Protein AF-A0A2V8LSC9-F1 (afdb_monomer_lite)

Sequence (154 aa):
MARLSTIGILSLVMTLCAFAAAEAQTFDISSGGQPTITGASGGSVTGSSSLLNDLTVTINFGEISPANTNSIVYVVVPIGIRSTQPYQVTVTRTGPSNANAQALQPADVGFGVNNLQAMGSKSNICTNSSHIFYSPFNNDPSSSVTIGANGRAT

Radius of gyration: 23.72 Å; chains: 1; bounding box: 59×28×78 Å

Foldseek 3Di:
DDDQDPVNVVVVVVVVVVVPDPPDWDKAKAFCAFKDKDLADPKDKGWDGDSVDHTDIDTGSHDPPVVRVRPDMDMDTGMDIDGPDDDDDDDDDDDDADPPPPDDHPLNDDDEDQFFAQDDPPRDDPPPDPPPPPVPHPNYPDPDWDQDPRRGTD

pLDDT: mean 70.32, std 13.95, range [39.75, 94.38]

Structure (mmCIF, N/CA/C/O backbone):
data_AF-A0A2V8LSC9-F1
#
_entry.id   AF-A0A2V8LSC9-F1
#
loop_
_atom_site.group_PDB
_atom_site.id
_atom_site.type_symbol
_atom_site.label_atom_id
_atom_site.label_alt_id
_atom_site.label_comp_id
_atom_site.label_asym_id
_atom_site.label_entity_id
_atom_site.label_seq_id
_atom_site.pdbx_PDB_ins_code
_atom_site.Cartn_x
_atom_site.Cartn_y
_atom_site.Cartn_z
_atom_site.occupancy
_atom_site.B_iso_or_equiv
_atom_site.auth_seq_id
_atom_site.auth_comp_id
_atom_site.auth_asym_id
_atom_site.auth_atom_id
_atom_site.pdbx_PDB_model_num
ATOM 1 N N . MET A 1 1 ? -38.068 -2.861 56.055 1.00 51.94 1 MET A N 1
ATOM 2 C CA . MET A 1 1 ? -37.644 -2.135 54.836 1.00 51.94 1 MET A CA 1
ATOM 3 C C . MET A 1 1 ? -36.491 -1.217 55.207 1.00 51.94 1 MET A C 1
ATOM 5 O O . MET A 1 1 ? -36.716 -0.249 55.923 1.00 51.94 1 MET A O 1
ATOM 9 N N . ALA A 1 2 ? -35.259 -1.552 54.819 1.00 52.94 2 ALA A N 1
ATOM 10 C CA . ALA A 1 2 ? -34.105 -0.696 55.085 1.00 52.94 2 ALA A CA 1
ATOM 11 C C . ALA A 1 2 ? -34.204 0.570 54.217 1.00 52.94 2 ALA A C 1
ATOM 13 O O . ALA A 1 2 ? -34.290 0.474 52.994 1.00 52.94 2 ALA A O 1
ATOM 14 N N . ARG A 1 3 ? -34.246 1.752 54.843 1.00 58.31 3 ARG A N 1
ATOM 15 C CA . ARG A 1 3 ? -34.190 3.035 54.133 1.00 58.31 3 ARG A CA 1
ATOM 16 C C . ARG A 1 3 ? -32.727 3.337 53.823 1.00 58.31 3 ARG A C 1
ATOM 18 O O . ARG A 1 3 ? -31.973 3.676 54.730 1.00 58.31 3 ARG A O 1
ATOM 25 N N . LEU A 1 4 ? -32.324 3.190 52.561 1.00 59.62 4 LEU A N 1
ATOM 26 C CA . LEU A 1 4 ? -31.029 3.689 52.101 1.00 59.62 4 LEU A CA 1
ATOM 27 C C . LEU A 1 4 ? -31.044 5.218 52.203 1.00 59.62 4 LEU A C 1
ATOM 29 O O . LEU A 1 4 ? -31.934 5.868 51.655 1.00 59.62 4 LEU A O 1
ATOM 33 N N . SER A 1 5 ? -30.086 5.790 52.933 1.00 76.69 5 SER A N 1
ATOM 34 C CA . SER A 1 5 ? -29.938 7.242 53.001 1.00 76.69 5 SER A CA 1
ATOM 35 C C . SER A 1 5 ? -29.474 7.783 51.646 1.00 76.69 5 SER A C 1
ATOM 37 O O . SER A 1 5 ? -28.776 7.099 50.894 1.00 76.69 5 SER A O 1
ATOM 39 N N . THR A 1 6 ? -29.822 9.031 51.340 1.00 75.38 6 THR A N 1
ATOM 40 C CA . THR A 1 6 ? -29.419 9.725 50.105 1.00 75.38 6 THR A CA 1
ATOM 41 C C . THR A 1 6 ? -27.898 9.731 49.916 1.00 75.38 6 THR A C 1
ATOM 43 O O . THR A 1 6 ? -27.412 9.636 48.794 1.00 75.38 6 THR A O 1
ATOM 46 N N . ILE A 1 7 ? -27.148 9.761 51.024 1.00 78.44 7 ILE A N 1
ATOM 47 C CA . ILE A 1 7 ? -25.683 9.658 51.045 1.00 78.44 7 ILE A CA 1
ATOM 48 C C . ILE A 1 7 ? -25.231 8.260 50.602 1.00 78.44 7 ILE A C 1
ATOM 50 O O . ILE A 1 7 ? -24.322 8.149 49.788 1.00 78.44 7 ILE A O 1
ATOM 54 N N . GLY A 1 8 ? -25.899 7.197 51.062 1.00 80.25 8 GLY A N 1
ATOM 55 C CA . GLY A 1 8 ? -25.604 5.825 50.638 1.00 80.25 8 GLY A CA 1
ATOM 56 C C . GLY A 1 8 ? -25.863 5.591 49.147 1.00 80.25 8 GLY A C 1
ATOM 57 O O . GLY A 1 8 ? -25.081 4.907 48.491 1.00 80.25 8 GLY A O 1
ATOM 58 N N . ILE A 1 9 ? -26.910 6.210 48.592 1.00 81.19 9 ILE A N 1
ATOM 59 C CA . ILE A 1 9 ? -27.196 6.169 47.149 1.00 81.19 9 ILE A CA 1
ATOM 60 C C . ILE A 1 9 ? -26.109 6.917 46.368 1.00 81.19 9 ILE A C 1
ATOM 62 O O . ILE A 1 9 ? -25.602 6.399 45.378 1.00 81.19 9 ILE A O 1
ATOM 66 N N . LEU A 1 10 ? -25.707 8.106 46.826 1.00 78.62 10 LEU A N 1
ATOM 67 C CA . LEU A 1 10 ? -24.682 8.910 46.158 1.00 78.62 10 LEU A CA 1
ATOM 68 C C . LEU A 1 10 ? -23.310 8.224 46.170 1.00 78.62 10 LEU A C 1
ATOM 70 O O . LEU A 1 10 ? -22.629 8.202 45.146 1.00 78.62 10 LEU A O 1
ATOM 74 N N . SER A 1 11 ? -22.925 7.615 47.295 1.00 76.31 11 SER A N 1
ATOM 75 C CA . SER A 1 11 ? -21.704 6.814 47.387 1.00 76.31 11 SER A CA 1
ATOM 76 C C . SER A 1 11 ? -21.757 5.611 46.446 1.00 76.31 11 SER A C 1
ATOM 78 O O . SER A 1 11 ? -20.791 5.368 45.728 1.00 76.31 11 SER A O 1
ATOM 80 N N . LEU A 1 12 ? -22.887 4.902 46.366 1.00 77.56 12 LEU A N 1
ATOM 81 C CA . LEU A 1 12 ? -23.058 3.775 45.445 1.00 77.56 12 LEU A CA 1
ATOM 82 C C . LEU A 1 12 ? -22.931 4.213 43.975 1.00 77.56 12 LEU A C 1
ATOM 84 O O . LEU A 1 12 ? -22.217 3.569 43.213 1.00 77.56 12 LEU A O 1
ATOM 88 N N . VAL A 1 13 ? -23.553 5.332 43.590 1.00 77.75 13 VAL A N 1
ATOM 89 C CA . VAL A 1 13 ? -23.479 5.890 42.227 1.00 77.75 13 VAL A CA 1
ATOM 90 C C . VAL A 1 13 ? -22.058 6.332 41.878 1.00 77.75 13 VAL A C 1
ATOM 92 O O . VAL A 1 13 ? -21.559 5.970 40.819 1.00 77.75 13 VAL A O 1
ATOM 95 N N . MET A 1 14 ? -21.371 7.046 42.776 1.00 74.31 14 MET A N 1
ATOM 96 C CA . MET A 1 14 ? -19.964 7.433 42.586 1.00 74.31 14 MET A CA 1
ATOM 97 C C . MET A 1 14 ? -19.056 6.209 42.420 1.00 74.31 14 MET A C 1
ATOM 99 O O . MET A 1 14 ? -18.166 6.214 41.572 1.00 74.31 14 MET A O 1
ATOM 103 N N . THR A 1 15 ? -19.307 5.141 43.184 1.00 69.88 15 THR A N 1
ATOM 104 C CA . THR A 1 15 ? -18.518 3.907 43.082 1.00 69.88 15 THR A CA 1
ATOM 105 C C . THR A 1 15 ? -18.820 3.170 41.772 1.00 69.88 15 THR A C 1
ATOM 107 O O . THR A 1 15 ? -17.888 2.756 41.094 1.00 69.88 15 THR A O 1
ATOM 110 N N . LEU A 1 16 ? -20.088 3.078 41.343 1.00 67.19 16 LEU A N 1
ATOM 111 C CA . LEU A 1 16 ? -20.457 2.511 40.035 1.00 67.19 16 LEU A CA 1
ATOM 112 C C . LEU A 1 16 ? -19.868 3.304 38.857 1.00 67.19 16 LEU A C 1
ATOM 114 O O . LEU A 1 16 ? -19.423 2.695 37.889 1.00 67.19 16 LEU A O 1
ATOM 118 N N . CYS A 1 17 ? -19.814 4.636 38.946 1.00 62.66 17 CYS A N 1
ATOM 119 C CA . CYS A 1 17 ? -19.169 5.476 37.936 1.00 62.66 17 CYS A CA 1
ATOM 120 C C . CYS A 1 17 ? -17.645 5.283 37.895 1.00 62.66 17 CYS A C 1
ATOM 122 O O . CYS A 1 17 ? -17.058 5.372 36.822 1.00 62.66 17 CYS A O 1
ATOM 124 N N . ALA A 1 18 ? -16.999 4.972 39.024 1.00 58.72 18 ALA A N 1
ATOM 125 C CA . ALA A 1 18 ? -15.570 4.652 39.069 1.00 58.72 18 ALA A CA 1
ATOM 126 C C . ALA A 1 18 ? -15.237 3.265 38.476 1.00 58.72 18 ALA A C 1
ATOM 128 O O . ALA A 1 18 ? -14.100 3.033 38.070 1.00 58.72 18 ALA A O 1
ATOM 129 N N . PHE A 1 19 ? -16.221 2.360 38.384 1.00 54.84 19 PHE A N 1
ATOM 130 C CA . PHE A 1 19 ? -16.101 1.072 37.685 1.00 54.84 19 PHE A CA 1
ATOM 131 C C . PHE A 1 19 ? -16.420 1.148 36.187 1.00 54.84 19 PHE A C 1
ATOM 133 O O . PHE A 1 19 ? -16.295 0.135 35.496 1.00 54.84 19 PHE A O 1
ATOM 140 N N . ALA A 1 20 ? -16.792 2.321 35.658 1.00 54.91 20 ALA A N 1
ATOM 141 C CA . ALA A 1 20 ? -16.743 2.567 34.223 1.00 54.91 20 ALA A CA 1
ATOM 142 C C . ALA A 1 20 ? -15.265 2.634 33.819 1.00 54.91 20 ALA A C 1
ATOM 144 O O . ALA A 1 20 ? -14.664 3.703 33.732 1.00 54.91 20 ALA A O 1
ATOM 145 N N . ALA A 1 21 ? -14.653 1.459 33.679 1.00 50.22 21 ALA A N 1
ATOM 146 C CA . ALA A 1 21 ? -13.276 1.306 33.267 1.00 50.22 21 ALA A CA 1
ATOM 147 C C . ALA A 1 21 ? -13.081 2.083 31.964 1.00 50.22 21 ALA A C 1
ATOM 149 O O . ALA A 1 21 ? -13.698 1.771 30.945 1.00 50.22 21 ALA A O 1
ATOM 150 N N . ALA A 1 22 ? -12.234 3.109 32.005 1.00 51.94 22 ALA A N 1
ATOM 151 C CA . ALA A 1 22 ? -11.680 3.672 30.792 1.00 51.94 22 ALA A CA 1
ATOM 152 C C . ALA A 1 22 ? -10.939 2.526 30.095 1.00 51.94 22 ALA A C 1
ATOM 154 O O . ALA A 1 22 ? -9.897 2.082 30.582 1.00 51.94 22 ALA A O 1
ATOM 155 N N . GLU A 1 23 ? -11.512 1.977 29.020 1.00 55.75 23 GLU A N 1
ATOM 156 C CA . GLU A 1 23 ? -10.812 0.960 28.242 1.00 55.75 23 GLU A CA 1
ATOM 157 C C . GLU A 1 23 ? -9.476 1.549 27.786 1.00 55.75 23 GLU A C 1
ATOM 159 O O . GLU A 1 23 ? -9.418 2.675 27.280 1.00 55.75 23 GLU A O 1
ATOM 164 N N . ALA A 1 24 ? -8.392 0.799 27.997 1.00 52.81 24 ALA A N 1
ATOM 165 C CA . ALA A 1 24 ? -7.083 1.191 27.509 1.00 52.81 24 ALA A CA 1
ATOM 166 C C . ALA A 1 24 ? -7.184 1.428 25.997 1.00 52.81 24 ALA A C 1
ATOM 168 O O . ALA A 1 24 ? -7.569 0.537 25.234 1.00 52.81 24 ALA A O 1
ATOM 169 N N . GLN A 1 25 ? -6.873 2.656 25.581 1.00 57.97 25 GLN A N 1
ATOM 170 C CA . GLN A 1 25 ? -6.908 3.066 24.185 1.00 57.97 25 GLN A CA 1
ATOM 171 C C . GLN A 1 25 ? -5.921 2.194 23.415 1.00 57.97 25 GLN A C 1
ATOM 173 O O . GLN A 1 25 ? -4.709 2.341 23.544 1.00 57.97 25 GLN A O 1
ATOM 178 N N . THR A 1 26 ? -6.451 1.230 22.668 1.00 63.50 26 THR A N 1
ATOM 179 C CA . THR A 1 26 ? -5.632 0.297 21.903 1.00 63.50 26 THR A CA 1
ATOM 180 C C . THR A 1 26 ? -5.612 0.801 20.475 1.00 63.50 26 THR A C 1
ATOM 182 O O . THR A 1 26 ? -6.593 0.646 19.747 1.00 63.50 26 THR A O 1
ATOM 185 N N . PHE A 1 27 ? -4.504 1.436 20.108 1.00 70.88 27 PHE A N 1
ATOM 186 C CA . PHE A 1 27 ? -4.140 1.693 18.725 1.00 70.88 27 PHE A CA 1
ATOM 187 C C . PHE A 1 27 ? -3.011 0.739 18.347 1.00 70.88 27 PHE A C 1
ATOM 189 O O . PHE A 1 27 ? -2.035 0.608 19.083 1.00 70.88 27 PHE A O 1
ATOM 196 N N . ASP A 1 28 ? -3.171 0.062 17.219 1.00 72.75 28 ASP A N 1
ATOM 197 C CA . ASP A 1 28 ? -2.185 -0.872 16.695 1.00 72.75 28 ASP A CA 1
ATOM 198 C C . ASP A 1 28 ? -2.224 -0.844 15.165 1.00 72.75 28 ASP A C 1
ATOM 200 O O . ASP A 1 28 ? -3.311 -0.850 14.571 1.00 72.75 28 ASP A O 1
ATOM 204 N N . ILE A 1 29 ? -1.044 -0.792 14.547 1.00 76.25 29 ILE A N 1
ATOM 205 C CA . ILE A 1 29 ? -0.852 -0.902 13.102 1.00 76.25 29 ILE A CA 1
ATOM 206 C C . ILE A 1 29 ? 0.075 -2.081 12.854 1.00 76.25 29 ILE A C 1
ATOM 208 O O . ILE A 1 29 ? 1.199 -2.109 13.347 1.00 76.25 29 ILE A O 1
ATOM 212 N N . SER A 1 30 ? -0.372 -3.019 12.030 1.00 78.69 30 SER A N 1
ATOM 213 C CA . SER A 1 30 ? 0.367 -4.247 11.755 1.00 78.69 30 SER A CA 1
ATOM 214 C C . SER A 1 30 ? 0.020 -4.832 10.386 1.00 78.69 30 SER A C 1
ATOM 216 O O . SER A 1 30 ? -0.724 -4.228 9.604 1.00 78.69 30 SER A O 1
ATOM 218 N N . SER A 1 31 ? 0.574 -6.002 10.045 1.00 80.88 31 SER A N 1
ATOM 219 C CA . SER A 1 31 ? 0.231 -6.655 8.778 1.00 80.88 31 SER A CA 1
ATOM 220 C C . SER A 1 31 ? -1.218 -7.139 8.753 1.00 80.88 31 SER A C 1
ATOM 222 O O . SER A 1 31 ? -1.624 -7.957 9.574 1.00 80.88 31 SER A O 1
ATOM 224 N N . GLY A 1 32 ? -1.977 -6.699 7.748 1.00 77.62 32 GLY A N 1
ATOM 225 C CA . GLY A 1 32 ? -3.352 -7.134 7.494 1.00 77.62 32 GLY A CA 1
ATOM 226 C C . GLY A 1 32 ? -3.469 -8.427 6.682 1.00 77.62 32 GLY A C 1
ATOM 227 O O . GLY A 1 32 ? -4.582 -8.826 6.346 1.00 77.62 32 GLY A O 1
ATOM 228 N N . GLY A 1 33 ? -2.351 -9.055 6.307 1.00 80.50 33 GLY A N 1
ATOM 229 C CA . GLY A 1 33 ? -2.332 -10.228 5.434 1.00 80.50 33 GLY A CA 1
ATOM 230 C C . GLY A 1 33 ? -1.158 -10.234 4.457 1.00 80.50 33 GLY A C 1
ATOM 231 O O . GLY A 1 33 ? -0.303 -9.353 4.472 1.00 80.50 33 GLY A O 1
ATOM 232 N N . GLN A 1 34 ? -1.113 -11.252 3.596 1.00 85.38 34 GLN A N 1
ATOM 233 C CA . GLN A 1 34 ? -0.019 -11.406 2.640 1.00 85.38 34 GLN A CA 1
ATOM 234 C C . GLN A 1 34 ? -0.119 -10.355 1.518 1.00 85.38 34 GLN A C 1
ATOM 236 O O . GLN A 1 34 ? -1.189 -10.226 0.917 1.00 85.38 34 GLN A O 1
ATOM 241 N N . PRO A 1 35 ? 0.966 -9.633 1.185 1.00 89.88 35 PRO A N 1
ATOM 242 C CA . PRO A 1 35 ? 0.990 -8.772 0.011 1.00 89.88 35 PRO A CA 1
ATOM 243 C C . PRO A 1 35 ? 0.835 -9.565 -1.291 1.00 89.88 35 PRO A C 1
ATOM 245 O O . PRO A 1 35 ? 1.248 -10.722 -1.388 1.00 89.88 35 PRO A O 1
ATOM 248 N N . THR A 1 36 ? 0.283 -8.916 -2.312 1.00 90.06 36 THR A N 1
ATOM 249 C CA . THR A 1 36 ? 0.098 -9.491 -3.652 1.00 90.06 36 THR A CA 1
ATOM 250 C C . THR A 1 36 ? 0.671 -8.575 -4.722 1.00 90.06 36 THR A C 1
ATOM 252 O O . THR A 1 36 ? 0.625 -7.354 -4.578 1.00 90.06 36 THR A O 1
ATOM 255 N N . ILE A 1 37 ? 1.181 -9.159 -5.806 1.00 90.88 37 ILE A N 1
ATOM 256 C CA . ILE A 1 37 ? 1.749 -8.439 -6.950 1.00 90.88 37 ILE A CA 1
ATOM 257 C C . ILE A 1 37 ? 1.043 -8.862 -8.236 1.00 90.88 37 ILE A C 1
ATOM 259 O O . ILE A 1 37 ? 0.768 -10.044 -8.439 1.00 90.88 37 ILE A O 1
ATOM 263 N N . THR A 1 38 ? 0.754 -7.901 -9.107 1.00 90.31 38 THR A N 1
ATOM 264 C CA . THR A 1 38 ? 0.148 -8.132 -10.425 1.00 90.31 38 THR A CA 1
ATOM 265 C C . THR A 1 38 ? 0.795 -7.234 -11.473 1.00 90.31 38 THR A C 1
ATOM 267 O O . THR A 1 38 ? 1.261 -6.144 -11.150 1.00 90.31 38 THR A O 1
ATOM 270 N N . GLY A 1 39 ? 0.831 -7.682 -12.729 1.00 87.38 39 GLY A N 1
ATOM 271 C CA . GLY A 1 39 ? 1.491 -6.958 -13.825 1.00 87.38 39 GLY A CA 1
ATOM 272 C C . GLY A 1 39 ? 3.017 -7.118 -13.859 1.00 87.38 39 GLY A C 1
ATOM 273 O O . GLY A 1 39 ? 3.665 -6.662 -14.795 1.00 87.38 39 GLY A O 1
ATOM 274 N N . ALA A 1 40 ? 3.608 -7.795 -12.873 1.00 90.00 40 ALA A N 1
ATOM 275 C CA . ALA A 1 40 ? 5.019 -8.161 -12.908 1.00 90.00 40 ALA A CA 1
ATOM 276 C C . ALA A 1 40 ? 5.254 -9.364 -13.832 1.00 90.00 40 ALA A C 1
ATOM 278 O O . ALA A 1 40 ? 4.477 -10.320 -13.830 1.00 90.00 40 ALA A O 1
ATOM 279 N N . SER A 1 41 ? 6.364 -9.346 -14.568 1.00 92.06 41 SER A N 1
ATOM 280 C CA . SER A 1 41 ? 6.847 -10.489 -15.343 1.00 92.06 41 SER A CA 1
ATOM 281 C C . SER A 1 41 ? 8.039 -11.112 -14.616 1.00 92.06 41 SER A C 1
ATOM 283 O O . SER A 1 41 ? 9.075 -10.470 -14.456 1.00 92.06 41 SER A O 1
ATOM 285 N N . GLY A 1 42 ? 7.873 -12.328 -14.085 1.00 90.62 42 GLY A N 1
ATOM 286 C CA . GLY A 1 42 ? 8.895 -12.999 -13.263 1.00 90.62 42 GLY A CA 1
ATOM 287 C C . GLY A 1 42 ? 9.160 -12.349 -11.895 1.00 90.62 42 GLY A C 1
ATOM 288 O O . GLY A 1 42 ? 10.098 -12.742 -11.204 1.00 90.62 42 GLY A O 1
ATOM 289 N N . GLY A 1 43 ? 8.356 -11.357 -11.505 1.00 91.69 43 GLY A N 1
ATOM 290 C CA . GLY A 1 43 ? 8.445 -10.701 -10.204 1.00 91.69 43 GLY A CA 1
ATOM 291 C C . GLY A 1 43 ? 7.767 -11.489 -9.085 1.00 91.69 43 GLY A C 1
ATOM 292 O O . GLY A 1 43 ? 7.029 -12.449 -9.310 1.00 91.69 43 GLY A O 1
ATOM 293 N N . SER A 1 44 ? 8.008 -11.063 -7.853 1.00 94.06 44 SER A N 1
ATOM 294 C CA . SER A 1 44 ? 7.423 -11.647 -6.652 1.00 94.06 44 SER A CA 1
ATOM 295 C C . SER A 1 44 ? 7.258 -10.599 -5.557 1.00 94.06 44 SER A C 1
ATOM 297 O O . SER A 1 44 ? 7.881 -9.538 -5.573 1.00 94.06 44 SER A O 1
ATOM 299 N N . VAL A 1 45 ? 6.400 -10.897 -4.586 1.00 94.38 45 VAL A N 1
ATOM 300 C CA . VAL A 1 45 ? 6.273 -10.088 -3.377 1.00 94.38 45 VAL A CA 1
ATOM 301 C C . VAL A 1 45 ? 6.194 -10.995 -2.163 1.00 94.38 45 VAL A C 1
ATOM 303 O O . VAL A 1 45 ? 5.513 -12.021 -2.175 1.00 94.38 45 VAL A O 1
ATOM 306 N N . THR A 1 46 ? 6.907 -10.621 -1.112 1.00 93.06 46 THR A N 1
ATOM 307 C CA . THR A 1 46 ? 6.899 -11.319 0.169 1.00 93.06 46 THR A CA 1
ATOM 308 C C . THR A 1 46 ? 6.679 -10.329 1.303 1.00 93.06 46 THR A C 1
ATOM 310 O O . THR A 1 46 ? 6.922 -9.131 1.178 1.00 93.06 46 THR A O 1
ATOM 313 N N . GLY A 1 47 ? 6.163 -10.839 2.413 1.00 89.50 47 GLY A N 1
ATOM 314 C CA . GLY A 1 47 ? 5.838 -10.068 3.603 1.00 89.50 47 GLY A CA 1
ATOM 315 C C . GLY A 1 47 ? 5.218 -10.959 4.671 1.00 89.50 47 GLY A C 1
ATOM 316 O O . GLY A 1 47 ? 5.032 -12.156 4.447 1.00 89.50 47 GLY A O 1
ATOM 317 N N . SER A 1 48 ? 4.924 -10.375 5.828 1.00 83.00 48 SER A N 1
ATOM 318 C CA . SER A 1 48 ? 4.230 -11.046 6.934 1.00 83.00 48 SER A CA 1
ATOM 319 C C . SER A 1 48 ? 2.722 -11.065 6.691 1.00 83.00 48 SER A C 1
ATOM 321 O O . SER A 1 48 ? 2.194 -10.105 6.143 1.00 83.00 48 SER A O 1
ATOM 323 N N . SER A 1 49 ? 2.020 -12.095 7.166 1.00 76.44 49 SER A N 1
ATOM 324 C CA . SER A 1 49 ? 0.549 -12.153 7.218 1.00 76.44 49 SER A CA 1
ATOM 325 C C . SER A 1 49 ? -0.022 -11.963 8.633 1.00 76.44 49 SER A C 1
ATOM 327 O O . SER A 1 49 ? -1.214 -12.169 8.847 1.00 76.44 49 SER A O 1
ATOM 329 N N . SER A 1 50 ? 0.830 -11.660 9.618 1.00 74.75 50 SER A N 1
ATOM 330 C CA . SER A 1 50 ? 0.461 -11.589 11.035 1.00 74.75 50 SER A CA 1
ATOM 331 C C . SER A 1 50 ? 0.203 -10.158 11.494 1.00 74.75 50 SER A C 1
ATOM 333 O O . SER A 1 50 ? 1.096 -9.314 11.419 1.00 74.75 50 SER A O 1
ATOM 335 N N . LEU A 1 51 ? -0.959 -9.945 12.112 1.00 69.19 51 LEU A N 1
ATOM 336 C CA . LEU A 1 51 ? -1.338 -8.699 12.789 1.00 69.19 51 LEU A CA 1
ATOM 337 C C . LEU A 1 51 ? -0.511 -8.396 14.053 1.00 69.19 51 LEU A C 1
ATOM 339 O O . LEU A 1 51 ? -0.780 -7.411 14.731 1.00 69.19 51 LEU A O 1
ATOM 343 N N . LEU A 1 52 ? 0.440 -9.253 14.422 1.00 72.38 52 LEU A N 1
ATOM 344 C CA . LEU A 1 52 ? 1.261 -9.090 15.626 1.00 72.38 52 LEU A CA 1
ATOM 345 C C . LEU A 1 52 ? 2.722 -8.743 15.317 1.00 72.38 52 LEU A C 1
ATOM 347 O O . LEU A 1 52 ? 3.504 -8.562 16.242 1.00 72.38 52 LEU A O 1
ATOM 351 N N . ASN A 1 53 ? 3.096 -8.687 14.036 1.00 71.69 53 ASN A N 1
ATOM 352 C CA . ASN A 1 53 ? 4.468 -8.437 13.606 1.00 71.69 53 ASN A CA 1
ATOM 353 C C . ASN A 1 53 ? 4.554 -7.145 12.791 1.00 71.69 53 ASN A C 1
ATOM 355 O O . ASN A 1 53 ? 3.613 -6.807 12.062 1.00 71.69 53 ASN A O 1
ATOM 359 N N . ASP A 1 54 ? 5.728 -6.512 12.827 1.00 74.69 54 ASP A N 1
ATOM 360 C CA . ASP A 1 54 ? 6.070 -5.417 11.922 1.00 74.69 54 ASP A CA 1
ATOM 361 C C . ASP A 1 54 ? 5.891 -5.855 10.464 1.00 74.69 54 ASP A C 1
ATOM 363 O O . ASP A 1 54 ? 6.361 -6.915 10.027 1.00 74.69 54 ASP A O 1
ATOM 367 N N . LEU A 1 55 ? 5.196 -5.025 9.688 1.00 79.19 55 LEU A N 1
ATOM 368 C CA . LEU A 1 55 ? 4.981 -5.275 8.273 1.00 79.19 55 LEU A CA 1
ATOM 369 C C . LEU A 1 55 ? 6.197 -4.803 7.475 1.00 79.19 55 LEU A C 1
ATOM 371 O O . LEU A 1 55 ? 6.326 -3.630 7.139 1.00 79.19 55 LEU A O 1
ATOM 375 N N . THR A 1 56 ? 7.068 -5.747 7.130 1.00 86.88 56 THR A N 1
ATOM 376 C CA . THR A 1 56 ? 8.092 -5.549 6.099 1.00 86.88 56 THR A CA 1
ATOM 377 C C . THR A 1 56 ? 7.644 -6.235 4.818 1.00 86.88 56 THR A C 1
ATOM 379 O O . THR A 1 56 ? 7.279 -7.411 4.842 1.00 86.88 56 THR A O 1
ATOM 382 N N . VAL A 1 57 ? 7.675 -5.507 3.703 1.00 88.50 57 VAL A N 1
ATOM 383 C CA . VAL A 1 57 ? 7.356 -6.041 2.376 1.00 88.50 57 VAL A CA 1
ATOM 384 C C . VAL A 1 57 ? 8.595 -5.964 1.501 1.00 88.50 57 VAL A C 1
ATOM 386 O O . VAL A 1 57 ? 9.206 -4.905 1.367 1.00 88.50 57 VAL A O 1
ATOM 389 N N . THR A 1 58 ? 8.964 -7.085 0.892 1.00 91.06 58 THR A N 1
ATOM 390 C CA . THR A 1 58 ? 10.027 -7.148 -0.111 1.00 91.06 58 THR A CA 1
ATOM 391 C C . THR A 1 58 ? 9.398 -7.386 -1.471 1.00 91.06 58 THR A C 1
ATOM 393 O O . THR A 1 58 ? 8.655 -8.348 -1.667 1.00 91.06 58 THR A O 1
ATOM 396 N N . ILE A 1 59 ? 9.691 -6.490 -2.410 1.00 89.69 59 ILE A N 1
ATOM 397 C CA . ILE A 1 59 ? 9.152 -6.523 -3.766 1.00 89.69 59 ILE A CA 1
ATOM 398 C C . ILE A 1 59 ? 10.304 -6.814 -4.718 1.00 89.69 59 ILE A C 1
ATOM 400 O O . ILE A 1 59 ? 11.296 -6.087 -4.748 1.00 89.69 59 ILE A O 1
ATOM 404 N N . ASN A 1 60 ? 10.150 -7.862 -5.515 1.00 91.06 60 ASN A N 1
ATOM 405 C CA . ASN A 1 60 ? 10.943 -8.095 -6.706 1.00 91.06 60 ASN A CA 1
ATOM 406 C C . ASN A 1 60 ? 10.062 -7.775 -7.914 1.00 91.06 60 ASN A C 1
ATOM 408 O O . ASN A 1 60 ? 9.100 -8.487 -8.195 1.00 91.06 60 ASN A O 1
ATOM 412 N N . PHE A 1 61 ? 10.383 -6.705 -8.635 1.00 84.44 61 PHE A N 1
ATOM 413 C CA . PHE A 1 61 ? 9.612 -6.310 -9.813 1.00 84.44 61 PHE A CA 1
ATOM 414 C C . PHE A 1 61 ? 9.785 -7.275 -10.998 1.00 84.44 61 PHE A C 1
ATOM 416 O O . PHE A 1 61 ? 8.946 -7.281 -11.897 1.00 84.44 61 PHE A O 1
ATOM 423 N N . GLY A 1 62 ? 10.821 -8.120 -10.978 1.00 87.56 62 GLY A N 1
ATOM 424 C CA . GLY A 1 62 ? 11.183 -8.980 -12.096 1.00 87.56 62 GLY A CA 1
ATOM 425 C C . GLY A 1 62 ? 11.671 -8.151 -13.280 1.00 87.56 62 GLY A C 1
ATOM 426 O O . GLY A 1 62 ? 12.526 -7.279 -13.127 1.00 87.56 62 GLY A O 1
ATOM 427 N N . GLU A 1 63 ? 11.117 -8.425 -14.456 1.00 86.06 63 GLU A N 1
ATOM 428 C CA . GLU A 1 63 ? 11.418 -7.696 -15.683 1.00 86.06 63 GLU A CA 1
ATOM 429 C C . GLU A 1 63 ? 10.665 -6.355 -15.736 1.00 86.06 63 GLU A C 1
ATOM 431 O O . GLU A 1 63 ? 9.429 -6.313 -15.716 1.00 86.06 63 GLU A O 1
ATOM 436 N N . ILE A 1 64 ? 11.427 -5.263 -15.825 1.00 79.38 64 ILE A N 1
ATOM 437 C CA . ILE A 1 64 ? 10.927 -3.876 -15.861 1.00 79.38 64 ILE A CA 1
ATOM 438 C C . ILE A 1 64 ? 11.224 -3.162 -17.187 1.00 79.38 64 ILE A C 1
ATOM 440 O O . ILE A 1 64 ? 10.869 -1.997 -17.354 1.00 79.38 64 ILE A O 1
ATOM 444 N N . SER A 1 65 ? 11.896 -3.825 -18.129 1.00 79.69 65 SER A N 1
ATOM 445 C CA . SER A 1 65 ? 12.119 -3.290 -19.471 1.00 79.69 65 SER A CA 1
ATOM 446 C C . SER A 1 65 ? 10.829 -3.316 -20.305 1.00 79.69 65 SER A C 1
ATOM 448 O O . SER A 1 65 ? 9.840 -3.942 -19.909 1.00 79.69 65 SER A O 1
ATOM 450 N N . PRO A 1 66 ? 10.841 -2.723 -21.515 1.00 81.38 66 PRO A N 1
ATOM 451 C CA . PRO A 1 66 ? 9.717 -2.800 -22.451 1.00 81.38 66 PRO A CA 1
ATOM 452 C C . PRO A 1 66 ? 9.279 -4.226 -22.836 1.00 81.38 66 PRO A C 1
ATOM 454 O O . PRO A 1 66 ? 8.255 -4.384 -23.494 1.00 81.38 66 PRO A O 1
ATOM 457 N N . ALA A 1 67 ? 10.036 -5.265 -22.459 1.00 85.25 67 ALA A N 1
ATOM 458 C CA . ALA A 1 67 ? 9.616 -6.655 -22.610 1.00 85.25 67 ALA A CA 1
ATOM 459 C C . ALA A 1 67 ? 8.433 -7.026 -21.695 1.00 85.25 67 ALA A C 1
ATOM 461 O O . ALA A 1 67 ? 7.669 -7.934 -22.027 1.00 85.25 67 ALA A O 1
ATOM 462 N N . ASN A 1 68 ? 8.248 -6.335 -20.564 1.00 83.94 68 ASN A N 1
ATOM 463 C CA . ASN A 1 68 ? 7.019 -6.440 -19.790 1.00 83.94 68 ASN A CA 1
ATOM 464 C C . ASN A 1 68 ? 5.936 -5.583 -20.457 1.00 83.94 68 ASN A C 1
ATOM 466 O O . ASN A 1 68 ? 6.020 -4.359 -20.496 1.00 83.94 68 ASN A O 1
ATOM 470 N N . THR A 1 69 ? 4.902 -6.235 -20.988 1.00 86.00 69 THR A N 1
ATOM 471 C CA . THR A 1 69 ? 3.809 -5.556 -21.697 1.00 86.00 69 THR A CA 1
ATOM 472 C C . THR A 1 69 ? 2.883 -4.769 -20.769 1.00 86.00 69 THR A C 1
ATOM 474 O O . THR A 1 69 ? 2.054 -3.999 -21.250 1.00 86.00 69 THR A O 1
ATOM 477 N N . ASN A 1 70 ? 2.979 -4.968 -19.451 1.00 84.19 70 ASN A N 1
ATOM 478 C CA . ASN A 1 70 ? 2.233 -4.176 -18.481 1.00 84.19 70 ASN A CA 1
ATOM 479 C C . ASN A 1 70 ? 2.963 -2.857 -18.234 1.00 84.19 70 ASN A C 1
ATOM 481 O O . ASN A 1 70 ? 4.114 -2.846 -17.810 1.00 84.19 70 ASN A O 1
ATOM 485 N N . SER A 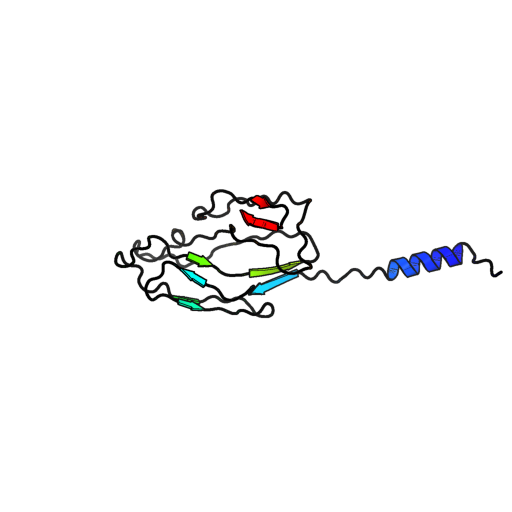1 71 ? 2.264 -1.743 -18.439 1.00 79.31 71 SER A N 1
ATOM 486 C CA . SER A 1 71 ? 2.806 -0.406 -18.182 1.00 79.31 71 SER A CA 1
ATOM 487 C C . SER A 1 71 ? 2.956 -0.084 -16.693 1.00 79.31 71 SER A C 1
ATOM 489 O O . SER A 1 71 ? 3.667 0.856 -16.348 1.00 79.31 71 SER A O 1
ATOM 491 N N . ILE A 1 72 ? 2.273 -0.831 -15.814 1.00 79.94 72 ILE A N 1
ATOM 492 C CA . ILE A 1 72 ? 2.269 -0.624 -14.362 1.00 79.94 72 ILE A CA 1
ATOM 493 C C . ILE A 1 72 ? 2.302 -1.980 -13.650 1.00 79.94 72 ILE A C 1
ATOM 495 O O . ILE A 1 72 ? 1.522 -2.883 -13.964 1.00 79.94 72 ILE A O 1
ATOM 499 N N . VAL A 1 73 ? 3.177 -2.097 -12.648 1.00 83.56 73 VAL A N 1
ATOM 500 C CA . VAL A 1 73 ? 3.176 -3.201 -11.682 1.00 83.56 73 VAL A CA 1
ATOM 501 C C . VAL A 1 73 ? 2.435 -2.747 -10.431 1.00 83.56 73 VAL A C 1
ATOM 503 O O . VAL A 1 73 ? 2.840 -1.790 -9.774 1.00 83.56 73 VAL A O 1
ATOM 506 N N . TYR A 1 74 ? 1.363 -3.451 -10.082 1.00 84.62 74 TYR A N 1
ATOM 507 C CA . TYR A 1 74 ? 0.593 -3.162 -8.877 1.00 84.62 74 TYR A CA 1
ATOM 508 C C . TYR A 1 74 ? 1.033 -4.074 -7.744 1.00 84.62 74 TYR A C 1
ATOM 510 O O . TYR A 1 74 ? 1.072 -5.296 -7.898 1.00 84.62 74 TYR A O 1
ATOM 518 N N . VAL A 1 75 ? 1.306 -3.471 -6.590 1.00 85.38 75 VAL A N 1
ATOM 519 C CA . VAL A 1 75 ? 1.535 -4.185 -5.336 1.00 85.38 75 VAL A CA 1
ATOM 520 C C . VAL A 1 75 ? 0.467 -3.756 -4.344 1.00 85.38 75 VAL A C 1
ATOM 522 O O . VAL A 1 75 ? 0.316 -2.572 -4.052 1.00 85.38 75 VAL A O 1
ATOM 525 N N . VAL A 1 76 ? -0.271 -4.728 -3.821 1.00 84.94 76 VAL A N 1
ATOM 526 C CA . VAL A 1 76 ? -1.247 -4.514 -2.754 1.00 84.94 76 VAL A CA 1
ATOM 527 C C . VAL A 1 76 ? -0.631 -5.011 -1.461 1.00 84.94 76 VAL A C 1
ATOM 529 O O . VAL A 1 76 ? -0.266 -6.180 -1.353 1.00 84.94 76 VAL A O 1
ATOM 532 N N . VAL A 1 77 ? -0.525 -4.114 -0.485 1.00 84.88 77 VAL A N 1
ATOM 533 C CA . VAL A 1 77 ? -0.008 -4.405 0.852 1.00 84.88 77 VAL A CA 1
ATOM 534 C C . VAL A 1 77 ? -1.153 -4.261 1.855 1.00 84.88 77 VAL A C 1
ATOM 536 O O . VAL A 1 77 ? -1.585 -3.139 2.120 1.00 84.88 77 VAL A O 1
ATOM 539 N N . PRO A 1 78 ? -1.679 -5.368 2.405 1.00 79.31 78 PRO A N 1
ATOM 540 C CA . PRO A 1 78 ? -2.711 -5.303 3.429 1.00 79.31 78 PRO A CA 1
ATOM 541 C C . PRO A 1 78 ? -2.139 -4.761 4.743 1.00 79.31 78 PRO A C 1
ATOM 543 O O . PRO A 1 78 ? -1.216 -5.341 5.315 1.00 79.31 78 PRO A O 1
ATOM 546 N N . ILE A 1 79 ? -2.718 -3.675 5.249 1.00 78.75 79 ILE A N 1
ATOM 547 C CA . ILE A 1 79 ? -2.374 -3.092 6.551 1.00 78.75 79 ILE A CA 1
ATOM 548 C C . ILE A 1 79 ? -3.583 -3.243 7.469 1.00 78.75 79 ILE A C 1
ATOM 550 O O . ILE A 1 79 ? -4.694 -2.842 7.119 1.00 78.75 79 ILE A O 1
ATOM 554 N N . GLY A 1 80 ? -3.370 -3.837 8.639 1.00 76.44 80 GLY A N 1
ATOM 555 C CA . GLY A 1 80 ? -4.360 -3.913 9.700 1.00 76.44 80 GLY A CA 1
ATOM 556 C C . GLY A 1 80 ? -4.230 -2.704 10.613 1.00 76.44 80 GLY A C 1
ATOM 557 O O . GLY A 1 80 ? -3.145 -2.427 11.114 1.00 76.44 80 GLY A O 1
ATOM 558 N N . ILE A 1 81 ? -5.336 -1.995 10.838 1.00 75.50 81 ILE A N 1
ATOM 559 C CA . ILE A 1 81 ? -5.414 -0.916 11.825 1.00 75.50 81 ILE A CA 1
ATOM 560 C C . ILE A 1 81 ? -6.496 -1.289 12.828 1.00 75.50 81 ILE A C 1
ATOM 562 O O . ILE A 1 81 ? -7.651 -1.516 12.461 1.00 75.50 81 ILE A O 1
ATOM 566 N N . ARG A 1 82 ? -6.128 -1.344 14.104 1.00 73.06 82 ARG A N 1
ATOM 567 C CA . ARG A 1 82 ? -7.062 -1.522 15.215 1.00 73.06 82 ARG A CA 1
ATOM 568 C C . ARG A 1 82 ? -7.070 -0.241 16.028 1.00 73.06 82 ARG A C 1
ATOM 570 O O . ARG A 1 82 ? -6.028 0.170 16.518 1.00 73.06 82 ARG A O 1
ATOM 577 N N . SER A 1 83 ? -8.242 0.367 16.172 1.00 72.62 83 SER A N 1
ATOM 578 C CA . SER A 1 83 ? -8.443 1.550 17.007 1.00 72.62 83 SER A CA 1
ATOM 579 C C . SER A 1 83 ? -9.792 1.473 17.711 1.00 72.62 83 SER A C 1
ATOM 581 O O . SER A 1 83 ? -10.785 1.056 17.113 1.00 72.62 83 SER A O 1
ATOM 583 N N . THR A 1 84 ? -9.841 1.897 18.971 1.00 69.94 84 THR A N 1
ATOM 584 C CA . THR A 1 84 ? -11.090 2.093 19.724 1.00 69.94 84 THR A CA 1
ATOM 585 C C . THR A 1 84 ? -11.608 3.536 19.650 1.00 69.94 84 THR A C 1
ATOM 587 O O . THR A 1 84 ? -12.638 3.845 20.245 1.00 69.94 84 THR A O 1
ATOM 590 N N . GLN A 1 85 ? -10.925 4.420 18.907 1.00 66.06 85 GLN A N 1
ATOM 591 C CA . GLN A 1 85 ? -11.258 5.843 18.747 1.00 66.06 85 GLN A CA 1
ATOM 592 C C . GLN A 1 85 ? -11.066 6.343 17.303 1.00 66.06 85 GLN A C 1
ATOM 594 O O . GLN A 1 85 ? -10.369 5.690 16.519 1.00 66.06 85 GLN A O 1
ATOM 599 N N . PRO A 1 86 ? -11.644 7.505 16.934 1.00 67.88 86 PRO A N 1
ATOM 600 C CA . PRO A 1 86 ? -11.335 8.165 15.667 1.00 67.88 86 PRO A CA 1
ATOM 601 C C . PRO A 1 86 ? -9.828 8.410 15.509 1.00 67.88 86 PRO A C 1
ATOM 603 O O . PRO A 1 86 ? -9.161 8.803 16.464 1.00 67.88 86 PRO A O 1
ATOM 606 N N . TYR A 1 87 ? -9.291 8.191 14.308 1.00 65.06 87 TYR A N 1
ATOM 607 C CA . TYR A 1 87 ? -7.862 8.329 14.013 1.00 65.06 87 TYR A CA 1
ATOM 608 C C . TYR A 1 87 ? -7.623 8.986 12.648 1.00 65.06 87 TYR A C 1
ATOM 610 O O . TYR A 1 87 ? -8.486 8.958 11.769 1.00 65.06 87 TYR A O 1
ATOM 618 N N . GLN A 1 88 ? -6.427 9.552 12.470 1.00 69.44 88 GLN A N 1
ATOM 619 C CA . GLN A 1 88 ? -5.925 10.064 11.194 1.00 69.44 88 GLN A CA 1
ATOM 620 C C . GLN A 1 88 ? -4.690 9.261 10.780 1.00 69.44 88 GLN A C 1
ATOM 622 O O . GLN A 1 88 ? -3.822 8.988 11.607 1.00 69.44 88 GLN A O 1
ATOM 627 N N . VAL A 1 89 ? -4.606 8.894 9.500 1.00 69.56 89 VAL A N 1
ATOM 628 C CA . VAL A 1 89 ? -3.432 8.226 8.925 1.00 69.56 89 VAL A CA 1
ATOM 629 C C . VAL A 1 89 ? -2.661 9.229 8.078 1.00 69.56 89 VAL A C 1
ATOM 631 O O . VAL A 1 89 ? -3.224 9.827 7.164 1.00 69.56 89 VAL A O 1
ATOM 634 N N . THR A 1 90 ? -1.368 9.367 8.362 1.00 67.88 90 THR A N 1
ATOM 635 C CA . THR A 1 90 ? -0.424 10.144 7.552 1.00 67.88 90 THR A CA 1
ATOM 636 C C . THR A 1 90 ? 0.613 9.191 6.977 1.00 67.88 90 THR A C 1
ATOM 638 O O . THR A 1 90 ? 1.206 8.409 7.716 1.00 67.88 90 THR A O 1
ATOM 641 N N . VAL A 1 91 ? 0.844 9.260 5.667 1.00 70.25 91 VAL A N 1
ATOM 642 C CA . VAL A 1 91 ? 1.827 8.424 4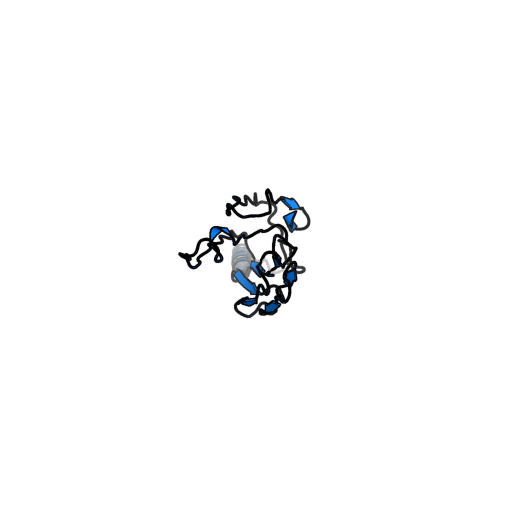.968 1.00 70.25 91 VAL A CA 1
ATOM 643 C C . VAL A 1 91 ? 2.894 9.328 4.371 1.00 70.25 91 VAL A C 1
ATOM 645 O O . VAL A 1 91 ? 2.583 10.274 3.651 1.00 70.25 91 VAL A O 1
ATOM 648 N N . THR A 1 92 ? 4.156 9.027 4.652 1.00 70.31 92 THR A N 1
ATOM 649 C CA . THR A 1 92 ? 5.308 9.712 4.064 1.00 70.31 92 THR A CA 1
ATOM 650 C C . THR A 1 92 ? 6.165 8.705 3.310 1.00 70.31 92 THR A C 1
ATOM 652 O O . THR A 1 92 ? 6.367 7.576 3.752 1.00 70.31 92 THR A O 1
ATOM 655 N N . ARG A 1 93 ? 6.665 9.111 2.139 1.00 74.19 93 ARG A N 1
ATOM 656 C CA . ARG A 1 93 ? 7.568 8.299 1.322 1.00 74.19 93 ARG A CA 1
ATOM 657 C C . ARG A 1 93 ? 8.982 8.834 1.447 1.00 74.19 93 ARG A C 1
ATOM 659 O O . ARG A 1 93 ? 9.225 10.005 1.166 1.00 74.19 93 ARG A O 1
ATOM 666 N N . THR A 1 94 ? 9.919 7.956 1.761 1.00 74.06 94 THR A N 1
ATOM 667 C CA . THR A 1 94 ? 11.352 8.209 1.615 1.00 74.06 94 THR A CA 1
ATOM 668 C C . THR A 1 94 ? 11.925 7.179 0.648 1.00 74.06 94 THR A C 1
ATOM 670 O O . THR A 1 94 ? 11.486 6.032 0.614 1.00 74.06 94 THR A O 1
ATOM 673 N N . GLY A 1 95 ? 12.855 7.593 -0.209 1.00 72.31 95 GLY A N 1
ATOM 674 C CA . GLY A 1 95 ? 13.424 6.707 -1.220 1.00 72.31 95 GLY A CA 1
ATOM 675 C C . GLY A 1 95 ? 14.701 7.278 -1.829 1.00 72.31 95 GLY A C 1
ATOM 676 O O . GLY A 1 95 ? 14.922 8.490 -1.743 1.00 72.31 95 GLY A O 1
ATOM 677 N N . PRO A 1 96 ? 15.551 6.421 -2.414 1.00 67.19 96 PRO A N 1
ATOM 678 C CA . PRO A 1 96 ? 16.802 6.847 -3.023 1.00 67.19 96 PRO A CA 1
ATOM 679 C C . PRO A 1 96 ? 16.531 7.710 -4.259 1.00 67.19 96 PRO A C 1
ATOM 681 O O . PRO A 1 96 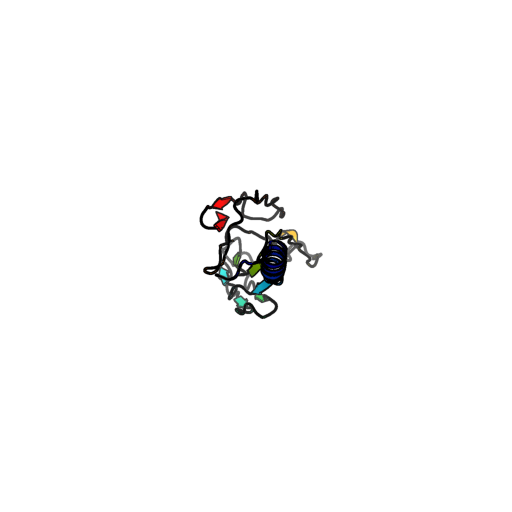? 15.679 7.378 -5.083 1.00 67.19 96 PRO A O 1
ATOM 684 N N . SER A 1 97 ? 17.268 8.810 -4.402 1.00 75.56 97 SER A N 1
ATOM 685 C CA . SER A 1 97 ? 17.375 9.504 -5.682 1.00 75.56 97 SER A CA 1
ATOM 686 C C . SER A 1 97 ? 18.429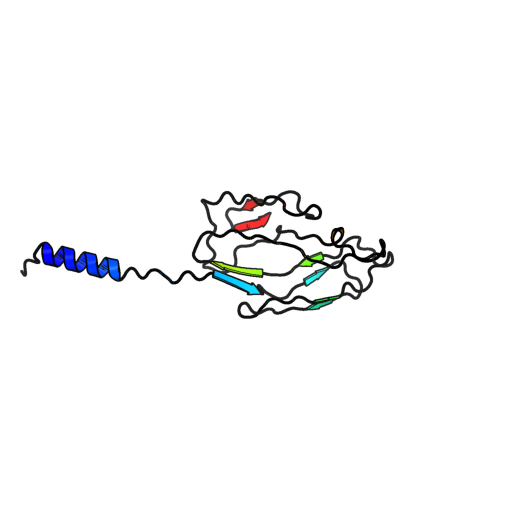 8.798 -6.531 1.00 75.56 97 SER A C 1
ATOM 688 O O . SER A 1 97 ? 19.546 8.546 -6.077 1.00 75.56 97 SER A O 1
ATOM 690 N N . ASN A 1 98 ? 18.074 8.456 -7.768 1.00 80.69 98 ASN A N 1
ATOM 691 C CA . ASN A 1 98 ? 18.988 7.803 -8.697 1.00 80.69 98 ASN A CA 1
ATOM 692 C C . ASN A 1 98 ? 19.452 8.813 -9.749 1.00 80.69 98 ASN A C 1
ATOM 694 O O . ASN A 1 98 ? 18.631 9.430 -10.418 1.00 80.69 98 ASN A O 1
ATOM 698 N N . ALA A 1 99 ? 20.770 8.955 -9.932 1.00 84.25 99 ALA A N 1
ATOM 699 C CA . ALA A 1 99 ? 21.337 9.845 -10.955 1.00 84.25 99 ALA A CA 1
ATOM 700 C C . ALA A 1 99 ? 21.041 9.374 -12.393 1.00 84.25 99 ALA A C 1
ATOM 702 O O . ALA A 1 99 ? 21.049 10.169 -13.329 1.00 84.25 99 ALA A O 1
ATOM 703 N N . ASN A 1 100 ? 20.781 8.075 -12.567 1.00 84.38 100 ASN A N 1
ATOM 704 C CA . ASN A 1 100 ? 20.321 7.505 -13.824 1.00 84.38 100 ASN A CA 1
ATOM 705 C C . ASN A 1 100 ? 18.813 7.747 -13.965 1.00 84.38 100 ASN A C 1
ATOM 707 O O . ASN A 1 100 ? 18.036 7.123 -13.246 1.00 84.38 100 ASN A O 1
ATOM 711 N N . ALA A 1 101 ? 18.410 8.609 -14.901 1.00 81.00 101 ALA A N 1
ATOM 712 C 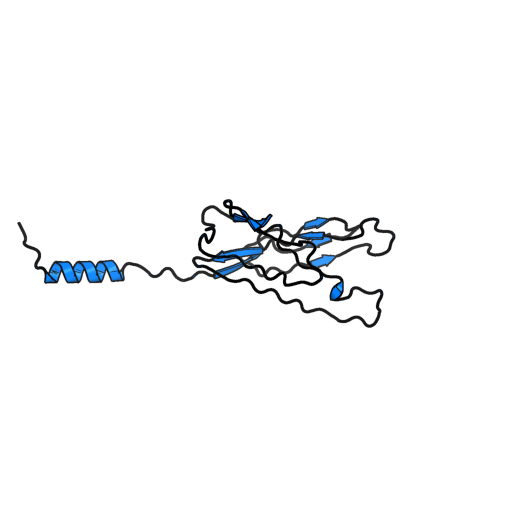CA . ALA A 1 101 ? 17.005 8.947 -15.137 1.00 81.00 101 ALA A CA 1
ATOM 713 C C . ALA A 1 101 ? 16.157 7.746 -15.598 1.00 81.00 101 ALA A C 1
ATOM 715 O O . ALA A 1 101 ? 14.940 7.777 -15.471 1.00 81.00 101 ALA A O 1
ATOM 716 N N . GLN A 1 102 ? 16.793 6.691 -16.114 1.00 77.00 102 GLN A N 1
ATOM 717 C CA . GLN A 1 102 ? 16.141 5.449 -16.530 1.00 77.00 102 GLN A CA 1
ATOM 718 C C . GLN A 1 102 ? 16.014 4.418 -15.398 1.00 77.00 102 GLN A C 1
ATOM 720 O O . GLN A 1 102 ? 15.366 3.390 -15.581 1.00 77.00 102 GLN A O 1
ATOM 725 N N . ALA A 1 103 ? 16.658 4.643 -14.250 1.00 78.12 103 ALA A N 1
ATOM 726 C CA . ALA A 1 103 ? 16.445 3.825 -13.060 1.00 78.12 103 ALA A CA 1
ATOM 727 C C . ALA A 1 103 ? 15.200 4.303 -12.304 1.00 78.12 103 ALA A C 1
ATOM 729 O O . ALA A 1 103 ? 14.818 5.465 -12.432 1.00 78.12 103 ALA A O 1
ATOM 730 N N . LEU A 1 104 ? 14.627 3.424 -11.474 1.00 76.56 104 LEU A N 1
ATOM 731 C CA . LEU A 1 104 ? 13.458 3.729 -10.648 1.00 76.56 104 LEU A CA 1
ATOM 732 C C . LEU A 1 104 ? 13.674 5.027 -9.857 1.00 76.56 104 LEU A C 1
ATOM 734 O O . LEU A 1 104 ? 14.594 5.130 -9.041 1.00 76.56 104 LEU A O 1
ATOM 738 N N . GLN A 1 105 ? 12.816 6.007 -10.085 1.00 81.06 105 GLN A N 1
ATOM 739 C CA . GLN A 1 105 ? 12.806 7.277 -9.384 1.00 81.06 105 GLN A CA 1
ATOM 740 C C . GLN A 1 105 ? 11.776 7.256 -8.257 1.00 81.06 105 GLN A C 1
ATOM 742 O O . GLN A 1 105 ? 10.763 6.557 -8.337 1.00 81.06 105 GLN A O 1
ATOM 747 N N . PRO A 1 106 ? 11.945 8.098 -7.222 1.00 76.19 106 PRO A N 1
ATOM 748 C CA . PRO A 1 106 ? 10.896 8.303 -6.231 1.00 76.19 106 PRO A CA 1
ATOM 749 C C . PRO A 1 106 ? 9.553 8.689 -6.869 1.00 76.19 106 PRO A C 1
ATOM 751 O O . PRO A 1 106 ? 8.505 8.292 -6.372 1.00 76.19 106 PRO A O 1
ATOM 754 N N . ALA A 1 107 ? 9.573 9.441 -7.976 1.00 76.75 107 ALA A N 1
ATOM 755 C CA . ALA A 1 107 ? 8.372 9.835 -8.710 1.00 76.75 107 ALA A CA 1
ATOM 756 C C . ALA A 1 107 ? 7.625 8.655 -9.364 1.00 76.75 107 ALA A C 1
ATOM 758 O O . ALA A 1 107 ? 6.426 8.781 -9.589 1.00 76.75 107 ALA A O 1
ATOM 759 N N . ASP A 1 108 ? 8.275 7.510 -9.580 1.00 76.12 108 ASP A N 1
ATOM 760 C CA . ASP A 1 108 ? 7.664 6.339 -10.227 1.00 76.12 108 ASP A CA 1
ATOM 761 C C . ASP A 1 108 ? 6.854 5.473 -9.248 1.00 76.12 108 ASP A C 1
ATOM 763 O O . ASP A 1 108 ? 6.090 4.602 -9.656 1.00 76.12 108 ASP A O 1
ATOM 767 N N . VAL A 1 109 ? 7.000 5.699 -7.937 1.00 76.56 109 VAL A N 1
ATOM 768 C CA . VAL A 1 109 ? 6.325 4.911 -6.896 1.00 76.56 109 VAL A CA 1
ATOM 769 C C . VAL A 1 109 ? 5.122 5.676 -6.361 1.00 76.56 109 VAL A C 1
ATOM 771 O O . VAL A 1 109 ? 5.287 6.704 -5.713 1.00 76.56 109 VAL A O 1
ATOM 774 N N . GLY A 1 110 ? 3.908 5.189 -6.593 1.00 73.50 110 GLY A N 1
ATOM 775 C CA . GLY A 1 110 ? 2.680 5.750 -6.020 1.00 73.50 110 GLY A CA 1
ATOM 776 C C . GLY A 1 110 ? 2.148 4.963 -4.825 1.00 73.50 110 GLY A C 1
ATOM 777 O O . GLY A 1 110 ? 2.438 3.779 -4.673 1.00 73.50 110 GLY A O 1
ATOM 778 N N . PHE A 1 111 ? 1.335 5.622 -4.000 1.00 71.62 111 PHE A N 1
ATOM 779 C CA . PHE A 1 111 ? 0.466 4.973 -3.017 1.00 71.62 111 PHE A CA 1
ATOM 780 C C . PHE A 1 111 ? -0.979 5.275 -3.398 1.00 71.62 111 PHE A C 1
ATOM 782 O O . PHE A 1 111 ? -1.272 6.393 -3.807 1.00 71.62 111 PHE A O 1
ATOM 789 N N . GLY A 1 112 ? -1.863 4.292 -3.254 1.00 68.88 112 GLY A N 1
ATOM 790 C CA . GLY A 1 112 ? -3.298 4.466 -3.457 1.00 68.88 112 GLY A CA 1
ATOM 791 C C . GLY A 1 112 ? -4.078 3.784 -2.342 1.00 68.88 112 GLY A C 1
ATOM 792 O O . GLY A 1 112 ? -3.641 2.764 -1.806 1.00 68.88 112 GLY A O 1
ATOM 793 N N . VAL A 1 113 ? -5.229 4.353 -1.979 1.00 66.94 113 VAL A N 1
ATOM 794 C CA . VAL A 1 113 ? -6.044 3.905 -0.829 1.00 66.94 113 VAL A CA 1
ATOM 795 C C . VAL A 1 113 ? -7.416 3.350 -1.227 1.00 66.94 113 VAL A C 1
ATOM 797 O O . VAL A 1 113 ? -8.246 3.061 -0.368 1.00 66.94 113 VAL A O 1
ATOM 800 N N . ASN A 1 114 ? -7.625 3.103 -2.524 1.00 62.72 114 ASN A N 1
ATOM 801 C CA . ASN A 1 114 ? -8.872 2.582 -3.106 1.00 62.72 114 ASN A CA 1
ATOM 802 C C . ASN A 1 114 ? -9.343 1.218 -2.569 1.00 62.72 114 ASN A C 1
ATOM 804 O O . ASN A 1 114 ? -10.430 0.774 -2.916 1.00 62.72 114 ASN A O 1
ATOM 808 N N . ASN A 1 115 ? -8.543 0.532 -1.749 1.00 61.03 115 ASN A N 1
ATOM 809 C CA . ASN A 1 115 ? -8.901 -0.762 -1.167 1.00 61.03 115 ASN A CA 1
ATOM 810 C C . ASN A 1 115 ? -8.927 -0.752 0.371 1.00 61.03 115 ASN A C 1
ATOM 812 O O . ASN A 1 115 ? -8.773 -1.798 1.003 1.00 61.03 115 ASN A O 1
ATOM 816 N N . LEU A 1 116 ? -9.102 0.419 0.993 1.00 65.44 116 LEU A N 1
ATOM 817 C CA . LEU A 1 116 ? -9.415 0.483 2.420 1.00 65.44 116 LEU A CA 1
ATOM 818 C C . LEU A 1 116 ? -10.774 -0.178 2.677 1.00 65.44 116 LEU A C 1
ATOM 820 O O . LEU A 1 116 ? -11.770 0.126 2.022 1.00 65.44 116 LEU A O 1
ATOM 824 N N . GLN A 1 117 ? -10.815 -1.091 3.640 1.00 62.81 117 GLN A N 1
ATOM 825 C CA . GLN A 1 117 ? -12.021 -1.824 4.001 1.00 62.81 117 GLN A CA 1
ATOM 826 C C . GLN A 1 117 ? -12.077 -2.055 5.509 1.00 62.81 117 GLN A C 1
ATOM 828 O O . GLN A 1 117 ? -11.060 -2.327 6.148 1.00 62.81 117 GLN A O 1
ATOM 833 N N . ALA A 1 118 ? -13.282 -1.973 6.067 1.00 62.00 118 ALA A N 1
ATOM 834 C CA . ALA A 1 118 ? -13.564 -2.406 7.426 1.00 62.00 118 ALA A CA 1
ATOM 835 C C . ALA A 1 118 ? -13.186 -3.888 7.602 1.00 62.00 118 ALA A C 1
ATOM 837 O O . ALA A 1 118 ? -13.617 -4.745 6.829 1.00 62.00 118 ALA A O 1
ATOM 838 N N . MET A 1 119 ? -12.377 -4.197 8.620 1.00 59.94 119 MET A N 1
ATOM 839 C CA . MET A 1 119 ? -11.889 -5.553 8.877 1.00 59.94 119 MET A CA 1
ATOM 840 C C . MET A 1 119 ? -12.351 -6.058 10.245 1.00 59.94 119 MET A C 1
ATOM 842 O O . MET A 1 119 ? -12.042 -5.474 11.283 1.00 59.94 119 MET A O 1
ATOM 846 N N . GLY A 1 120 ? -13.050 -7.194 10.242 1.00 59.59 120 GLY A N 1
ATOM 847 C CA . GLY A 1 120 ? -13.548 -7.846 11.452 1.00 59.59 120 GLY A CA 1
ATOM 848 C C . GLY A 1 120 ? -14.852 -7.249 11.993 1.00 59.59 120 GLY A C 1
ATOM 849 O O . GLY A 1 120 ? -15.277 -6.155 11.633 1.00 59.59 120 GLY A O 1
ATOM 850 N N . SER A 1 121 ? -15.497 -7.988 12.895 1.00 61.03 121 SER A N 1
ATOM 851 C CA . SER A 1 121 ? -16.834 -7.676 13.426 1.00 61.03 121 SER A CA 1
ATOM 852 C C . SER A 1 121 ? -16.889 -6.490 14.395 1.00 61.03 121 SER A C 1
ATOM 854 O O . SER A 1 121 ? -17.977 -6.046 14.746 1.00 61.03 121 SER A O 1
ATOM 856 N N . LYS A 1 122 ? -15.732 -5.982 14.837 1.00 56.88 122 LYS A N 1
ATOM 857 C CA . LYS A 1 122 ? -15.612 -4.793 15.699 1.00 56.88 122 LYS A CA 1
ATOM 858 C C . LYS A 1 122 ? -15.141 -3.546 14.945 1.00 56.88 122 LYS A C 1
ATOM 860 O O . LYS A 1 122 ? -14.837 -2.539 15.579 1.00 56.88 122 LYS A O 1
ATOM 865 N N . SER A 1 123 ? -15.025 -3.615 13.618 1.00 58.50 123 SER A N 1
ATOM 866 C CA . SER A 1 123 ? -14.675 -2.442 12.823 1.00 58.50 123 SER A CA 1
ATOM 867 C C . SER A 1 123 ? -15.815 -1.430 12.890 1.00 58.50 123 SER A C 1
ATOM 869 O O . SER A 1 123 ? -16.936 -1.724 12.478 1.00 58.50 123 SER A O 1
ATOM 871 N N . ASN A 1 124 ? -15.528 -0.250 13.436 1.00 55.59 124 ASN A N 1
ATOM 872 C CA . ASN A 1 124 ? -16.485 0.843 13.519 1.00 55.59 124 ASN A CA 1
ATOM 873 C C . ASN A 1 124 ? -16.162 1.880 12.447 1.00 55.59 124 ASN A C 1
ATOM 875 O O . ASN A 1 124 ? -15.061 2.428 12.402 1.00 55.59 124 ASN A O 1
ATOM 879 N N . ILE A 1 125 ? -17.147 2.161 11.599 1.00 57.47 125 ILE A N 1
ATOM 880 C CA . ILE A 1 125 ? -17.083 3.251 10.629 1.00 57.47 125 ILE A CA 1
ATOM 881 C C . ILE A 1 125 ? -17.320 4.544 11.404 1.00 57.47 125 ILE A C 1
ATOM 883 O O . ILE A 1 125 ? -18.342 4.686 12.078 1.00 57.47 125 ILE A O 1
ATOM 887 N N . CYS A 1 126 ? -16.387 5.490 11.333 1.00 50.44 126 CYS A N 1
ATOM 888 C CA . CYS A 1 126 ? -16.599 6.797 11.941 1.00 50.44 126 CYS A CA 1
ATOM 889 C C . CYS A 1 126 ? -17.630 7.585 11.119 1.00 50.44 126 CYS A C 1
ATOM 891 O O . CYS A 1 126 ? -17.301 8.195 10.109 1.00 50.44 126 CYS A O 1
ATOM 893 N N . THR A 1 127 ? -18.886 7.608 11.568 1.00 51.62 127 THR A N 1
ATOM 894 C CA . THR A 1 127 ? -19.985 8.340 10.906 1.00 51.62 127 THR A CA 1
ATOM 895 C C . THR A 1 127 ? -19.893 9.863 11.048 1.00 51.62 127 THR A C 1
ATOM 897 O O . THR A 1 127 ? -20.593 10.580 10.341 1.00 51.62 127 THR A O 1
ATOM 900 N N . ASN A 1 128 ? -19.034 10.355 11.949 1.00 44.50 128 ASN A N 1
ATOM 901 C CA . ASN A 1 128 ? -18.811 11.782 12.215 1.00 44.50 128 ASN A CA 1
ATOM 902 C C . ASN A 1 128 ? -17.501 12.318 11.617 1.00 44.50 128 ASN A C 1
ATOM 904 O O . ASN A 1 128 ? -17.155 13.482 11.812 1.00 44.50 128 ASN A O 1
ATOM 908 N N . SER A 1 129 ? -16.748 11.472 10.919 1.00 44.75 129 SER A N 1
ATOM 909 C CA . SER A 1 129 ? -15.508 11.868 10.273 1.00 44.75 129 SER A CA 1
ATOM 910 C C . SER A 1 129 ? -15.811 12.156 8.812 1.00 44.75 129 SER A C 1
ATOM 912 O O . SER A 1 129 ? -16.009 11.239 8.018 1.00 44.75 129 SER A O 1
ATOM 914 N N . SER A 1 130 ? -15.818 13.431 8.427 1.00 44.62 130 SER A N 1
ATOM 915 C CA . SER A 1 130 ? -15.477 13.766 7.050 1.00 44.62 130 SER A CA 1
ATOM 916 C C . SER A 1 130 ? -14.057 13.246 6.825 1.00 44.62 130 SER A C 1
ATOM 918 O O . SER A 1 130 ? -13.073 13.837 7.266 1.00 44.62 130 SER A O 1
ATOM 920 N N . HIS A 1 131 ? -13.942 12.067 6.220 1.00 45.41 131 HIS A N 1
ATOM 921 C CA . HIS A 1 131 ? -12.654 11.519 5.829 1.00 45.41 131 HIS A CA 1
ATOM 922 C C . HIS A 1 131 ? -12.168 12.320 4.624 1.00 45.41 131 HIS A C 1
ATOM 924 O O . HIS A 1 131 ? -12.384 11.949 3.475 1.00 45.41 131 HIS A O 1
ATOM 930 N N . ILE A 1 132 ? -11.557 13.471 4.892 1.00 39.75 132 ILE A N 1
ATOM 931 C CA . ILE A 1 132 ? -10.836 14.220 3.873 1.00 39.75 132 ILE A CA 1
ATOM 932 C C . ILE A 1 132 ? -9.495 13.511 3.710 1.00 39.75 132 ILE A C 1
ATOM 934 O O . ILE A 1 132 ? -8.525 13.803 4.409 1.00 39.75 132 ILE A O 1
ATOM 938 N N . PHE A 1 133 ? -9.447 12.550 2.790 1.00 45.59 133 PHE A N 1
ATOM 939 C CA . PHE A 1 133 ? -8.182 12.198 2.167 1.00 45.59 133 PHE A CA 1
ATOM 940 C C . PHE A 1 133 ? -7.799 13.403 1.312 1.00 45.59 133 PHE A C 1
ATOM 942 O O . PHE A 1 133 ? -8.305 13.585 0.207 1.00 45.59 133 PHE A O 1
ATOM 949 N N . TYR A 1 134 ? -6.937 14.274 1.835 1.00 39.75 134 TYR A N 1
ATOM 950 C CA . TYR A 1 134 ? -6.134 15.097 0.942 1.00 39.75 134 TYR A CA 1
ATOM 951 C C . TYR A 1 134 ? -5.386 14.095 0.083 1.00 39.75 134 TYR A C 1
ATOM 953 O O . TYR A 1 134 ? -4.625 13.329 0.662 1.00 39.75 134 TYR A O 1
ATOM 961 N N . SER A 1 135 ? -5.665 14.021 -1.223 1.00 44.62 135 SER A N 1
ATOM 962 C CA . SER A 1 135 ? -4.864 13.202 -2.137 1.00 44.62 135 SER A CA 1
ATOM 963 C C . SER A 1 135 ? -3.398 13.558 -1.866 1.00 44.62 135 SER A C 1
ATOM 965 O O . SER A 1 135 ? -3.008 14.693 -2.154 1.00 44.62 135 SER A O 1
ATOM 967 N N . PRO A 1 136 ? -2.599 12.696 -1.200 1.00 43.19 136 PRO A N 1
ATOM 968 C CA . PRO A 1 136 ? -1.291 13.131 -0.739 1.00 43.19 136 PRO A CA 1
ATOM 969 C C . PRO A 1 136 ? -0.224 12.898 -1.804 1.00 43.19 136 PRO A C 1
ATOM 971 O O . PRO A 1 136 ? 0.927 13.276 -1.594 1.00 43.19 136 PRO A O 1
ATOM 974 N N . PHE A 1 137 ? -0.554 12.247 -2.924 1.00 52.34 137 PHE A N 1
ATOM 975 C CA . PHE A 1 137 ? 0.459 11.746 -3.840 1.00 52.34 137 PHE A CA 1
ATOM 976 C C . PHE A 1 137 ? 0.175 12.221 -5.260 1.00 52.34 137 PHE A C 1
ATOM 978 O O . PHE A 1 137 ? -0.817 11.834 -5.868 1.00 52.34 137 PHE A O 1
ATOM 985 N N . ASN A 1 138 ? 1.126 12.957 -5.840 1.00 50.56 138 ASN A N 1
ATOM 986 C CA . ASN A 1 138 ? 1.155 13.287 -7.274 1.00 50.56 138 ASN A CA 1
ATOM 987 C C . ASN A 1 138 ? 1.140 12.040 -8.193 1.00 50.56 138 ASN A C 1
ATOM 989 O O . ASN A 1 138 ? 1.094 12.174 -9.411 1.00 50.56 138 ASN A O 1
ATOM 993 N N . ASN A 1 139 ? 1.202 10.840 -7.607 1.00 50.22 139 ASN A N 1
ATOM 994 C CA . ASN A 1 139 ? 1.340 9.548 -8.258 1.00 50.22 139 ASN A CA 1
ATOM 995 C C . ASN A 1 139 ? 0.255 8.561 -7.771 1.00 50.22 139 ASN A C 1
ATOM 997 O O . ASN A 1 139 ? 0.395 7.356 -7.976 1.00 50.22 139 ASN A O 1
ATOM 1001 N N . ASP A 1 140 ? -0.772 9.036 -7.058 1.00 53.84 140 ASP A N 1
ATOM 1002 C CA . ASP A 1 140 ? -1.917 8.208 -6.679 1.00 53.84 140 ASP A CA 1
ATOM 1003 C C . ASP A 1 140 ? -2.719 7.862 -7.948 1.00 53.84 140 ASP A C 1
ATOM 1005 O O . ASP A 1 140 ? -3.220 8.774 -8.611 1.00 53.84 140 ASP A O 1
ATOM 1009 N N . PRO A 1 141 ? -2.857 6.579 -8.336 1.00 52.03 141 PRO A N 1
ATOM 1010 C CA . PRO A 1 141 ? -3.726 6.214 -9.451 1.00 52.03 141 PRO A CA 1
ATOM 1011 C C . PRO A 1 141 ? -5.219 6.422 -9.131 1.00 52.03 141 PRO A C 1
ATOM 1013 O O . PRO A 1 141 ? -6.044 6.358 -10.042 1.00 52.03 141 PRO A O 1
ATOM 1016 N N . SER A 1 142 ? -5.588 6.653 -7.865 1.00 50.97 142 SER A N 1
ATOM 1017 C CA . SER A 1 142 ? -6.946 7.009 -7.454 1.00 50.97 142 SER A CA 1
ATOM 1018 C C . SER A 1 142 ? -7.138 8.531 -7.429 1.00 50.97 142 SER A C 1
ATOM 1020 O O . SER A 1 142 ? -6.465 9.264 -6.713 1.00 50.97 142 SER A O 1
ATOM 1022 N N . SER A 1 143 ? -8.065 9.022 -8.254 1.00 50.88 143 SER A N 1
ATOM 1023 C CA . SER A 1 143 ? -8.371 10.454 -8.403 1.00 50.88 143 SER A CA 1
ATOM 1024 C C . SER A 1 143 ? -9.303 11.000 -7.313 1.00 50.88 143 SER A C 1
ATOM 1026 O O . SER A 1 143 ? -9.363 12.209 -7.096 1.00 50.88 143 SER A O 1
ATOM 1028 N N . SER A 1 144 ? -10.029 10.121 -6.623 1.00 56.31 144 SER A N 1
ATOM 1029 C CA . SER A 1 144 ? -10.876 10.416 -5.465 1.00 56.31 144 SER A CA 1
ATOM 1030 C C . SER A 1 144 ? -11.227 9.114 -4.752 1.00 56.31 144 SER A C 1
ATOM 1032 O O . SER A 1 144 ? -11.381 8.100 -5.427 1.00 56.31 144 SER A O 1
ATOM 1034 N N . VAL A 1 145 ? -11.430 9.158 -3.433 1.00 54.53 145 VAL A N 1
ATOM 1035 C CA . VAL A 1 145 ? -11.887 8.002 -2.648 1.00 54.53 145 VAL A CA 1
ATOM 1036 C C . VAL A 1 145 ? -13.074 8.397 -1.780 1.00 54.53 145 VAL A C 1
ATOM 1038 O O . VAL A 1 145 ? -12.993 9.351 -1.007 1.00 54.53 145 VAL A O 1
ATOM 1041 N N . THR A 1 146 ? -14.169 7.648 -1.881 1.00 58.84 146 THR A N 1
ATOM 1042 C CA . THR A 1 146 ? -15.346 7.764 -1.012 1.00 58.84 146 THR A CA 1
ATOM 1043 C C . THR A 1 146 ? -15.431 6.537 -0.115 1.00 58.84 146 THR A C 1
ATOM 1045 O O . THR A 1 146 ? -15.325 5.414 -0.594 1.00 58.84 146 THR A O 1
ATOM 1048 N N . ILE A 1 147 ? -15.656 6.723 1.187 1.00 57.34 147 ILE A N 1
ATOM 1049 C CA . ILE A 1 147 ? -15.960 5.599 2.079 1.00 57.34 147 ILE A CA 1
ATOM 1050 C C . ILE A 1 147 ? -17.473 5.382 2.079 1.00 57.34 147 ILE A C 1
ATOM 1052 O O . ILE A 1 147 ? -18.232 6.224 2.558 1.00 57.34 147 ILE A O 1
ATOM 1056 N N . GLY A 1 148 ? -17.916 4.255 1.528 1.00 54.03 148 GLY A N 1
ATOM 1057 C CA . GLY A 1 148 ? -19.315 3.849 1.559 1.00 54.03 148 GLY A CA 1
ATOM 1058 C C . GLY A 1 148 ? -19.797 3.547 2.980 1.00 54.03 148 GLY A C 1
ATOM 1059 O O . GLY A 1 148 ? -19.012 3.291 3.892 1.00 54.03 148 GLY A O 1
ATOM 1060 N N . ALA A 1 149 ? -21.117 3.495 3.173 1.00 55.78 149 ALA A N 1
ATOM 1061 C CA . ALA A 1 149 ? -21.736 3.154 4.462 1.00 55.78 149 ALA A CA 1
ATOM 1062 C C . ALA A 1 149 ? -21.367 1.747 4.988 1.00 55.78 149 ALA A C 1
ATOM 1064 O O . ALA A 1 149 ? -21.614 1.429 6.145 1.00 55.78 149 ALA A O 1
ATOM 1065 N N . ASN A 1 150 ? -20.773 0.907 4.140 1.00 55.50 150 ASN A N 1
ATOM 1066 C CA . ASN A 1 150 ? -20.199 -0.400 4.458 1.00 55.50 150 ASN A CA 1
ATOM 1067 C C . ASN A 1 150 ? -18.720 -0.337 4.893 1.00 55.50 150 ASN A C 1
ATOM 1069 O O . ASN A 1 150 ? -18.104 -1.380 5.093 1.00 55.50 150 ASN A O 1
ATOM 1073 N N . GLY A 1 151 ? -18.135 0.859 5.006 1.00 52.88 151 GLY A N 1
ATOM 1074 C CA . GLY A 1 151 ? -16.751 1.055 5.435 1.00 52.88 151 GLY A CA 1
ATOM 1075 C C . GLY A 1 151 ? -15.730 0.707 4.358 1.00 52.88 151 GLY A C 1
ATOM 1076 O O . GLY A 1 151 ? -14.567 0.470 4.679 1.00 52.88 151 GLY A O 1
ATOM 1077 N N . ARG A 1 152 ? -16.164 0.629 3.095 1.00 53.22 152 ARG A N 1
ATOM 1078 C CA . ARG A 1 152 ? -15.312 0.322 1.947 1.00 53.22 152 ARG A CA 1
ATOM 1079 C C . ARG A 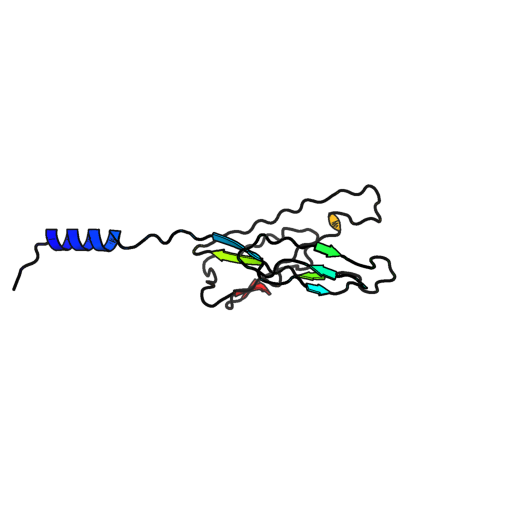1 152 ? -14.995 1.596 1.173 1.00 53.22 152 ARG A C 1
ATOM 1081 O O . ARG A 1 152 ? -15.906 2.357 0.862 1.00 53.22 152 ARG A O 1
ATOM 1088 N N . ALA A 1 153 ? -13.722 1.793 0.859 1.00 56.84 153 ALA A N 1
ATOM 1089 C CA . ALA A 1 153 ? -13.265 2.789 -0.095 1.00 56.84 153 ALA A CA 1
ATOM 1090 C C . ALA A 1 153 ? -13.684 2.401 -1.519 1.00 56.84 153 ALA A C 1
ATOM 1092 O O . ALA A 1 153 ? -13.519 1.249 -1.926 1.00 56.84 153 ALA A O 1
ATOM 1093 N N . THR A 1 154 ? -14.235 3.364 -2.250 1.00 55.69 154 THR A N 1
ATOM 1094 C CA . THR A 1 154 ? -14.608 3.277 -3.669 1.00 55.69 154 THR A CA 1
ATOM 1095 C C . THR A 1 154 ? -14.231 4.549 -4.396 1.00 55.69 154 THR A C 1
ATOM 1097 O O . THR A 1 154 ? -14.417 5.626 -3.778 1.00 55.69 154 THR A O 1
#

Secondary structure (DSSP, 8-state):
-----HHHHHHHHHHHHHTS-------EEEE-S--EEES-BS-EEEE---TTS---EEEE-BB-STTS--S--EEE--EEEE-SS-------------SSTTSPPGGG-----TT-B--STTPPP-TT---------TT-S-S---B-TTSBB-